Protein AF-A0A933N335-F1 (afdb_monomer_lite)

Secondary structure (DSSP, 8-state):
-EEEEETTTTEEEEE--S--SS-HHHHHHHHHHHHHHHHHHHHHHHHS-TTS-S--SHHHHHHHHHHHHHHHHHHHHHHHHTT--S-HHHHHHHHHHGGGS---HHHHHH--HHHHHHHHHHS-SSSS--

Radius of gyration: 21.89 Å; chains: 1; bounding box: 51×38×56 Å

Foldseek 3Di:
DAWDQDPVVRDIDDDDDPDPVDDSVVRVVVVVVVVVVVVVVVCLCVLPVVVDQPDPDPVSVVVSVVVSVVVLVVLVVLCVVLVQPDDSVVSSVLCVVCVPPPDDPVVSSVDDVVVVVVVVVVVPDDPPDD

Sequence (130 aa):
MIRYYDPERDVILEFLTNNFSLAASTIAHVYKARWQIEIFFKWIKQNLKIKTFLGTSPNAVMTQVWTAMCYYLLLTYIKYQTKYRFSIFYLHRIVQEMLMERISLIDLLNLNEARLAKIRCQEQPLLFQF

Structure (mmCIF, N/CA/C/O backbone):
data_AF-A0A933N335-F1
#
_entry.id   AF-A0A933N335-F1
#
loop_
_atom_site.group_PDB
_atom_site.id
_atom_site.type_symbol
_atom_site.label_atom_id
_atom_site.label_alt_id
_atom_site.label_comp_id
_atom_site.label_asym_id
_atom_site.label_entity_id
_atom_site.label_seq_id
_atom_site.pdbx_PDB_ins_code
_atom_site.Cartn_x
_atom_site.Cartn_y
_atom_site.Cartn_z
_atom_site.occupancy
_atom_site.B_iso_or_equiv
_atom_site.auth_seq_id
_atom_site.auth_comp_id
_atom_site.auth_asym_id
_atom_site.auth_atom_id
_atom_site.pdbx_PDB_model_num
ATOM 1 N N . MET A 1 1 ? 20.950 -2.544 -21.440 1.00 79.06 1 MET A N 1
ATOM 2 C CA . MET A 1 1 ? 19.759 -1.720 -21.729 1.00 79.06 1 MET A CA 1
ATOM 3 C C . MET A 1 1 ? 18.783 -2.570 -22.517 1.00 79.06 1 MET A C 1
ATOM 5 O O . MET A 1 1 ? 19.210 -3.202 -23.473 1.00 79.06 1 MET A O 1
ATOM 9 N N . ILE A 1 2 ? 17.530 -2.660 -22.082 1.00 84.75 2 ILE A N 1
ATOM 10 C CA . ILE A 1 2 ? 16.498 -3.493 -22.709 1.00 84.75 2 ILE A CA 1
ATOM 11 C C . ILE A 1 2 ? 15.275 -2.620 -22.980 1.00 84.75 2 ILE A C 1
ATOM 13 O O . ILE A 1 2 ? 14.865 -1.849 -22.114 1.00 84.75 2 ILE A O 1
ATOM 17 N N . ARG A 1 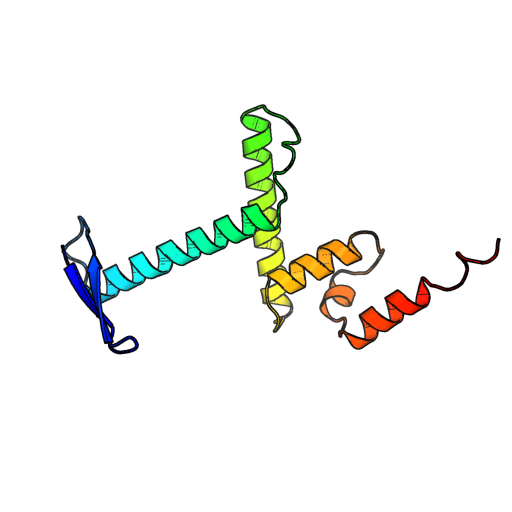3 ? 14.721 -2.732 -24.189 1.00 87.19 3 ARG A N 1
ATOM 18 C CA . ARG A 1 3 ? 13.530 -1.999 -24.623 1.00 87.19 3 ARG A CA 1
ATOM 19 C C . ARG A 1 3 ? 12.324 -2.923 -24.592 1.00 87.19 3 ARG A C 1
ATOM 21 O O . ARG A 1 3 ? 12.405 -4.055 -25.064 1.00 87.19 3 ARG A O 1
ATOM 28 N N . TYR A 1 4 ? 11.223 -2.433 -24.052 1.00 86.88 4 TYR A N 1
ATOM 29 C CA . TYR A 1 4 ? 9.943 -3.121 -24.029 1.00 86.88 4 TYR A CA 1
ATOM 30 C C . TYR A 1 4 ? 8.879 -2.190 -24.602 1.00 86.88 4 TYR A C 1
ATOM 32 O O . TYR A 1 4 ? 8.731 -1.062 -24.138 1.00 86.88 4 TYR A O 1
ATOM 40 N N . TYR A 1 5 ? 8.161 -2.655 -25.619 1.00 87.56 5 TYR A N 1
ATOM 41 C CA . TYR A 1 5 ? 7.009 -1.943 -26.159 1.00 87.56 5 TYR A CA 1
ATOM 42 C C . TYR A 1 5 ? 5.768 -2.337 -25.360 1.00 87.56 5 TYR A C 1
ATOM 44 O O . TYR A 1 5 ? 5.463 -3.525 -25.251 1.00 87.56 5 TYR A O 1
ATOM 52 N N . ASP A 1 6 ? 5.088 -1.349 -24.781 1.00 84.75 6 ASP A N 1
ATOM 53 C CA . ASP A 1 6 ? 3.836 -1.551 -24.059 1.00 84.75 6 ASP A CA 1
ATOM 54 C C . ASP A 1 6 ? 2.645 -1.279 -25.001 1.00 84.75 6 ASP A C 1
ATOM 56 O O . ASP A 1 6 ? 2.355 -0.109 -25.274 1.00 84.75 6 ASP A O 1
ATOM 60 N N . PRO A 1 7 ? 1.949 -2.320 -25.503 1.00 82.12 7 PRO A N 1
ATOM 61 C CA . PRO A 1 7 ? 0.862 -2.158 -26.468 1.00 82.12 7 PRO A CA 1
ATOM 62 C C . PRO A 1 7 ? -0.384 -1.484 -25.878 1.00 82.12 7 PRO A C 1
ATOM 64 O O . PRO A 1 7 ? -1.205 -0.971 -26.629 1.00 82.12 7 PRO A O 1
ATOM 67 N N . GLU A 1 8 ? -0.548 -1.457 -24.550 1.00 83.88 8 GLU A N 1
ATOM 68 C CA . GLU A 1 8 ? -1.702 -0.803 -23.913 1.00 83.88 8 GLU A CA 1
ATOM 69 C C . GLU A 1 8 ? -1.560 0.720 -23.866 1.00 83.88 8 GLU A C 1
ATOM 71 O O . GLU A 1 8 ? -2.551 1.449 -23.835 1.00 83.88 8 GLU A O 1
ATOM 76 N N . ARG A 1 9 ? -0.319 1.205 -23.799 1.00 81.12 9 ARG A N 1
ATOM 77 C CA . ARG A 1 9 ? 0.004 2.623 -23.599 1.00 81.12 9 ARG A CA 1
ATOM 78 C C . ARG A 1 9 ? 0.654 3.266 -24.816 1.00 81.12 9 ARG A C 1
ATOM 80 O O . ARG A 1 9 ? 0.883 4.469 -24.782 1.00 81.12 9 ARG A O 1
ATOM 87 N N . ASP A 1 10 ? 0.954 2.466 -25.836 1.00 85.94 10 ASP A N 1
ATOM 88 C CA . ASP A 1 10 ? 1.665 2.855 -27.053 1.00 85.94 10 ASP A CA 1
ATOM 89 C C . ASP A 1 10 ? 2.973 3.614 -26.762 1.00 85.94 10 ASP A C 1
ATOM 91 O O . ASP A 1 10 ? 3.302 4.632 -27.367 1.00 85.94 10 ASP A O 1
ATOM 95 N N . VAL A 1 11 ? 3.727 3.130 -25.767 1.00 89.50 11 VAL A N 1
ATOM 96 C CA . VAL A 1 11 ? 5.011 3.715 -25.354 1.00 89.50 11 VAL A CA 1
ATOM 97 C C . VAL A 1 11 ? 6.112 2.666 -25.324 1.00 89.50 11 VAL A C 1
ATOM 99 O O . VAL A 1 11 ? 5.910 1.511 -24.945 1.00 89.50 11 VAL A O 1
ATOM 102 N N . ILE A 1 12 ? 7.319 3.097 -25.687 1.00 87.25 12 ILE A N 1
ATOM 103 C CA . ILE A 1 12 ? 8.532 2.290 -25.574 1.00 87.25 12 ILE A CA 1
ATOM 104 C C . ILE A 1 12 ? 9.178 2.601 -24.226 1.00 87.25 12 ILE A C 1
ATOM 106 O O . ILE A 1 12 ? 9.574 3.733 -23.953 1.00 87.25 12 ILE A O 1
ATOM 110 N N . LEU A 1 13 ? 9.286 1.584 -23.377 1.00 88.12 13 LEU A N 1
ATOM 111 C CA . LEU A 1 13 ? 9.931 1.662 -22.075 1.00 88.12 13 LEU A CA 1
ATOM 112 C C . LEU A 1 13 ? 11.362 1.138 -22.182 1.00 88.12 13 LEU A C 1
ATOM 114 O O . LEU A 1 13 ? 11.601 0.036 -22.682 1.00 88.12 13 LEU A O 1
ATOM 118 N N . GLU A 1 14 ? 12.318 1.915 -21.684 1.00 89.19 14 GLU A N 1
ATOM 119 C CA . GLU A 1 14 ? 13.728 1.533 -21.648 1.00 89.19 14 GLU A CA 1
ATOM 120 C C . GLU A 1 14 ? 14.158 1.236 -20.208 1.00 89.19 14 GLU A C 1
ATOM 122 O O . GLU A 1 14 ? 14.005 2.063 -19.308 1.00 89.19 14 GLU A O 1
ATOM 127 N N . PHE A 1 15 ? 14.709 0.043 -19.985 1.00 88.12 15 PHE A N 1
ATOM 128 C CA . PHE A 1 15 ? 15.148 -0.423 -18.672 1.00 88.12 15 PHE A CA 1
ATOM 129 C C . PHE A 1 15 ? 16.648 -0.724 -18.658 1.00 88.12 15 PHE A C 1
ATOM 131 O O . PHE A 1 15 ? 17.218 -1.279 -19.607 1.00 88.12 15 PHE A O 1
ATOM 138 N N . LEU A 1 16 ? 17.297 -0.398 -17.541 1.00 88.56 16 LEU A N 1
ATOM 139 C CA . LEU A 1 16 ? 18.698 -0.722 -17.293 1.00 88.56 16 LEU A CA 1
ATOM 140 C C . LEU A 1 16 ? 18.787 -1.897 -16.316 1.00 88.56 16 LEU A C 1
ATOM 142 O O . LEU A 1 16 ? 18.491 -1.746 -15.142 1.00 88.56 16 LEU A O 1
ATOM 146 N N . THR A 1 17 ? 19.209 -3.065 -16.788 1.00 86.56 17 THR A N 1
ATOM 147 C CA . THR A 1 17 ? 19.362 -4.266 -15.956 1.00 86.56 17 THR A CA 1
ATOM 148 C C . THR A 1 17 ? 20.727 -4.899 -16.190 1.00 86.56 17 THR A C 1
ATOM 150 O O . THR A 1 17 ? 21.254 -4.838 -17.301 1.00 86.56 17 THR A O 1
ATOM 153 N N . ASN A 1 18 ? 21.272 -5.516 -15.140 1.00 89.88 18 ASN A N 1
ATOM 154 C CA . ASN A 1 18 ? 22.492 -6.328 -15.198 1.00 89.88 18 ASN A CA 1
ATOM 155 C C . ASN A 1 18 ? 22.197 -7.774 -15.623 1.00 89.88 18 ASN A C 1
ATOM 157 O O . ASN A 1 18 ? 23.104 -8.516 -15.986 1.00 89.88 18 ASN A O 1
ATOM 161 N N . ASN A 1 19 ? 20.929 -8.184 -15.554 1.00 83.75 19 ASN A N 1
ATOM 162 C CA . ASN A 1 19 ? 20.487 -9.508 -15.954 1.00 83.75 19 ASN A CA 1
ATOM 163 C C . ASN A 1 19 ? 19.880 -9.442 -17.363 1.00 83.75 19 ASN A C 1
ATOM 165 O O . ASN A 1 19 ? 18.801 -8.875 -17.544 1.00 83.75 19 ASN A O 1
ATOM 169 N N . PHE A 1 20 ? 20.594 -10.029 -18.326 1.00 83.69 20 PHE A N 1
ATOM 170 C CA . PHE A 1 20 ? 20.219 -10.099 -19.741 1.00 83.69 20 PHE A CA 1
ATOM 171 C C . PHE A 1 20 ? 19.659 -11.464 -20.166 1.00 83.69 20 PHE A C 1
ATOM 173 O O . PHE A 1 20 ? 19.284 -11.622 -21.323 1.00 83.69 20 PHE A O 1
ATOM 180 N N . SER A 1 21 ? 19.609 -12.455 -19.267 1.00 87.25 21 SER A N 1
ATOM 181 C CA . SER A 1 21 ? 19.033 -13.771 -19.578 1.00 87.25 21 SER A CA 1
ATOM 182 C C . SER A 1 21 ? 17.507 -13.780 -19.482 1.00 87.25 21 SER A C 1
ATOM 184 O O . SER A 1 21 ? 16.852 -14.631 -20.078 1.00 87.25 21 SER A O 1
ATOM 186 N N . LEU A 1 22 ? 16.932 -12.826 -18.747 1.00 85.19 22 LEU A N 1
ATOM 187 C CA . LEU A 1 22 ? 15.489 -12.652 -18.620 1.00 85.19 22 LEU A CA 1
ATOM 188 C C . LEU A 1 22 ? 14.898 -11.913 -19.827 1.00 85.19 22 LEU A C 1
ATOM 190 O O . LEU A 1 22 ? 15.494 -10.980 -20.365 1.00 85.19 22 LEU A O 1
ATOM 194 N N . ALA A 1 23 ? 13.675 -12.288 -20.204 1.00 88.56 23 ALA A N 1
ATOM 195 C CA . ALA A 1 23 ? 12.936 -11.612 -21.262 1.00 88.56 23 ALA A CA 1
ATOM 196 C C . ALA A 1 23 ? 12.625 -10.149 -20.896 1.00 88.56 23 ALA A C 1
ATOM 198 O O . ALA A 1 23 ? 12.388 -9.809 -19.732 1.00 88.56 23 ALA A O 1
ATOM 199 N N . ALA A 1 24 ? 12.553 -9.285 -21.914 1.00 86.06 24 ALA A N 1
ATOM 200 C CA . ALA A 1 24 ? 12.243 -7.864 -21.749 1.00 86.06 24 ALA A CA 1
ATOM 201 C C . ALA A 1 24 ? 10.908 -7.620 -21.026 1.00 86.06 24 ALA A C 1
ATOM 203 O O . ALA A 1 24 ? 10.819 -6.725 -20.185 1.00 86.06 24 ALA A O 1
ATOM 204 N N . SER A 1 25 ? 9.901 -8.457 -21.293 1.00 87.50 25 SER A N 1
ATOM 205 C CA . SER A 1 25 ? 8.612 -8.433 -20.597 1.00 87.50 25 SER A CA 1
ATOM 206 C C . SER A 1 25 ? 8.766 -8.725 -19.105 1.00 87.50 25 SER A C 1
ATOM 208 O O . SER A 1 25 ? 8.252 -7.981 -18.274 1.00 87.50 25 SER A O 1
ATOM 210 N N . THR A 1 26 ? 9.529 -9.755 -18.731 1.00 89.44 26 THR A N 1
ATOM 211 C CA . THR A 1 26 ? 9.799 -10.097 -17.327 1.00 89.44 26 THR A CA 1
ATOM 212 C C . THR A 1 26 ? 10.485 -8.947 -16.599 1.00 89.44 26 THR A C 1
ATOM 214 O O . THR A 1 26 ? 10.085 -8.597 -15.490 1.00 89.44 26 THR A O 1
ATOM 217 N N . ILE A 1 27 ? 11.472 -8.308 -17.228 1.00 89.50 27 ILE A N 1
ATOM 218 C CA . ILE A 1 27 ? 12.152 -7.142 -16.655 1.00 89.50 27 ILE A CA 1
ATOM 219 C C . ILE A 1 27 ? 11.166 -5.983 -16.480 1.00 89.50 27 ILE A C 1
ATOM 221 O O . ILE A 1 27 ? 11.113 -5.397 -15.400 1.00 89.50 27 ILE A O 1
ATOM 225 N N . ALA A 1 28 ? 10.323 -5.702 -17.477 1.00 88.75 28 ALA A N 1
ATOM 226 C CA . ALA A 1 28 ? 9.277 -4.687 -17.367 1.00 88.75 28 ALA A CA 1
ATOM 227 C C . ALA A 1 28 ? 8.309 -4.979 -16.201 1.00 88.75 28 ALA A C 1
ATOM 229 O O . ALA A 1 28 ? 7.978 -4.078 -15.426 1.00 88.75 28 ALA A O 1
ATOM 230 N N . HIS A 1 29 ? 7.916 -6.241 -16.002 1.00 87.94 29 HIS A N 1
ATOM 231 C CA . HIS A 1 29 ? 7.088 -6.660 -14.866 1.00 87.94 29 HIS A CA 1
ATOM 232 C C . HIS A 1 29 ? 7.791 -6.484 -13.515 1.00 87.94 29 HIS A C 1
ATOM 234 O O . HIS A 1 29 ? 7.164 -6.011 -12.567 1.00 87.94 29 HIS A O 1
ATOM 240 N N . VAL A 1 30 ? 9.085 -6.798 -13.412 1.00 89.00 30 VAL A N 1
ATOM 241 C CA . VAL A 1 30 ? 9.879 -6.559 -12.192 1.00 89.00 30 VAL A CA 1
ATOM 242 C C . VAL A 1 30 ? 9.941 -5.065 -11.878 1.00 89.00 30 VAL A C 1
ATOM 244 O O . VAL A 1 30 ? 9.694 -4.652 -10.743 1.00 89.00 30 VAL A O 1
ATOM 247 N N . TYR A 1 31 ? 10.184 -4.231 -12.891 1.00 87.50 31 TYR A N 1
ATOM 248 C CA . TYR A 1 31 ? 10.146 -2.780 -12.734 1.00 87.50 31 TYR A CA 1
ATOM 249 C C . TYR A 1 31 ? 8.758 -2.279 -12.318 1.00 87.50 31 TYR A C 1
ATOM 251 O O . TYR A 1 31 ? 8.670 -1.405 -11.459 1.00 87.50 31 TYR A O 1
ATOM 259 N N . LYS A 1 32 ? 7.672 -2.865 -12.833 1.00 86.44 32 LYS A N 1
ATOM 260 C CA . LYS A 1 32 ? 6.296 -2.567 -12.400 1.00 86.44 32 LYS A CA 1
ATOM 261 C C . LYS A 1 32 ? 6.043 -2.981 -10.944 1.00 86.44 32 LYS A C 1
ATOM 263 O O . LYS A 1 32 ? 5.414 -2.234 -10.200 1.00 86.44 32 LYS A O 1
ATOM 268 N N . ALA A 1 33 ? 6.560 -4.127 -10.503 1.00 87.88 33 ALA A N 1
ATOM 269 C CA . ALA A 1 33 ? 6.454 -4.573 -9.112 1.00 87.88 33 ALA A CA 1
ATOM 270 C C . ALA A 1 33 ? 7.221 -3.652 -8.147 1.00 87.88 33 ALA A C 1
ATOM 272 O O . ALA A 1 33 ? 6.741 -3.365 -7.052 1.00 87.88 33 ALA A O 1
ATOM 273 N N . ARG A 1 34 ? 8.364 -3.101 -8.572 1.00 88.50 34 ARG A N 1
ATOM 274 C CA . ARG A 1 34 ? 9.128 -2.114 -7.792 1.00 88.50 34 ARG A CA 1
ATOM 275 C C . ARG A 1 34 ? 8.286 -0.884 -7.425 1.00 88.50 34 ARG A C 1
ATOM 277 O O . ARG A 1 34 ? 8.371 -0.400 -6.301 1.00 88.50 34 ARG A O 1
ATOM 284 N N . TRP A 1 35 ? 7.428 -0.418 -8.334 1.00 86.75 35 TRP A N 1
ATOM 285 C CA . TRP A 1 35 ? 6.505 0.692 -8.062 1.00 86.75 35 TRP A CA 1
ATOM 286 C C . TRP A 1 35 ? 5.458 0.347 -6.996 1.00 86.75 35 TRP A C 1
ATOM 288 O O . TRP A 1 35 ? 5.076 1.215 -6.214 1.00 86.75 35 TRP A O 1
ATOM 298 N N . GLN A 1 36 ? 5.014 -0.911 -6.907 1.00 85.56 36 GLN A N 1
ATOM 299 C CA . GLN A 1 36 ? 4.073 -1.331 -5.859 1.00 85.56 36 GLN A CA 1
ATOM 300 C C . GLN A 1 36 ? 4.677 -1.169 -4.459 1.00 85.56 36 GLN A C 1
ATOM 302 O O . GLN A 1 36 ? 3.989 -0.741 -3.534 1.00 85.56 36 GLN A O 1
ATOM 307 N N . ILE A 1 37 ? 5.981 -1.429 -4.319 1.00 86.31 37 ILE A N 1
ATOM 308 C CA . ILE A 1 37 ? 6.717 -1.215 -3.067 1.00 86.31 37 ILE A CA 1
ATOM 309 C C . ILE A 1 37 ? 6.755 0.279 -2.708 1.00 86.31 37 ILE A C 1
ATOM 311 O O . ILE A 1 37 ? 6.555 0.644 -1.550 1.00 86.31 37 ILE A O 1
ATOM 315 N N . GLU A 1 38 ? 6.949 1.170 -3.685 1.00 86.31 38 GLU A N 1
ATOM 316 C CA . GLU A 1 38 ? 6.901 2.618 -3.441 1.00 86.31 38 GLU A CA 1
ATOM 317 C C . GLU A 1 38 ? 5.514 3.086 -2.992 1.00 86.31 38 GLU A C 1
ATOM 319 O O . GLU A 1 38 ? 5.408 3.884 -2.059 1.00 86.31 38 GLU A O 1
ATOM 324 N N . ILE A 1 39 ? 4.446 2.569 -3.608 1.00 84.44 39 ILE A N 1
ATOM 325 C CA . ILE A 1 39 ? 3.062 2.863 -3.211 1.00 84.44 39 ILE A CA 1
ATOM 326 C C . ILE A 1 39 ? 2.803 2.366 -1.783 1.00 84.44 39 ILE A C 1
ATOM 328 O O . ILE A 1 39 ? 2.207 3.092 -0.986 1.00 84.44 39 ILE A O 1
ATOM 332 N N . PHE A 1 40 ? 3.303 1.181 -1.431 1.00 83.69 40 PHE A N 1
ATOM 333 C CA . PHE A 1 40 ? 3.242 0.640 -0.074 1.00 83.69 40 PHE A CA 1
ATOM 334 C C . PHE A 1 40 ? 3.940 1.556 0.943 1.00 83.69 40 PHE A C 1
ATOM 336 O O . PHE A 1 40 ? 3.323 1.970 1.926 1.00 83.69 40 PHE A O 1
ATOM 343 N N . PHE A 1 41 ? 5.185 1.969 0.688 1.00 82.38 41 PHE A N 1
ATOM 344 C CA . PHE A 1 41 ? 5.894 2.881 1.592 1.00 82.38 41 PHE A CA 1
ATOM 345 C C . PHE A 1 41 ? 5.288 4.285 1.624 1.00 82.38 41 PHE A C 1
ATOM 347 O O . PHE A 1 41 ? 5.319 4.948 2.663 1.00 82.38 41 PHE A O 1
ATOM 354 N N . LYS A 1 42 ? 4.715 4.760 0.514 1.00 84.50 42 LYS A N 1
ATOM 355 C CA . LYS A 1 42 ? 3.941 6.005 0.478 1.00 84.50 42 LYS A CA 1
ATOM 356 C C . LYS A 1 42 ? 2.720 5.897 1.387 1.00 84.50 42 LYS A C 1
ATOM 358 O O . LYS A 1 42 ? 2.492 6.803 2.183 1.00 84.50 42 LYS A O 1
ATOM 363 N N . TRP A 1 43 ? 1.989 4.787 1.320 1.00 81.56 43 TRP A N 1
ATOM 364 C CA . TRP A 1 43 ? 0.843 4.528 2.186 1.00 81.56 43 TRP A CA 1
ATOM 365 C C . TRP A 1 43 ? 1.256 4.460 3.660 1.00 81.56 43 TRP A C 1
ATOM 367 O O . TRP A 1 43 ? 0.636 5.132 4.482 1.00 81.56 43 TRP A O 1
ATOM 377 N N . ILE A 1 44 ? 2.334 3.741 3.996 1.00 79.44 44 ILE A N 1
ATOM 378 C CA . ILE A 1 44 ? 2.870 3.673 5.366 1.00 79.44 44 ILE A CA 1
ATOM 379 C C . ILE A 1 44 ? 3.161 5.073 5.899 1.00 79.44 44 ILE A C 1
ATOM 381 O O . ILE A 1 44 ? 2.643 5.443 6.946 1.00 79.44 44 ILE A O 1
ATOM 385 N N . LYS A 1 45 ? 3.921 5.880 5.152 1.00 77.75 45 LYS A N 1
ATOM 386 C CA . LYS A 1 45 ? 4.294 7.239 5.572 1.00 77.75 45 LYS A CA 1
ATOM 387 C C . LYS A 1 45 ? 3.096 8.188 5.698 1.00 77.75 45 LYS A C 1
ATOM 389 O O . LYS A 1 45 ? 3.162 9.144 6.463 1.00 77.75 45 LYS A O 1
ATOM 394 N N . GLN A 1 46 ? 2.027 7.964 4.932 1.00 76.06 46 GLN A N 1
ATOM 395 C CA . GLN A 1 46 ? 0.816 8.788 4.986 1.00 76.06 46 GLN A CA 1
ATOM 396 C C . GLN A 1 46 ? -0.108 8.419 6.152 1.00 76.06 46 GLN A C 1
ATOM 398 O O . GLN A 1 46 ? -0.661 9.316 6.787 1.00 76.06 46 GLN A O 1
ATOM 403 N N . ASN A 1 47 ? -0.290 7.124 6.421 1.00 71.62 47 ASN A N 1
ATOM 404 C CA . ASN A 1 47 ? -1.269 6.632 7.397 1.00 71.62 47 ASN A CA 1
ATOM 405 C C . ASN A 1 47 ? -0.661 6.495 8.795 1.00 71.62 47 ASN A C 1
ATOM 407 O O . ASN A 1 47 ? -1.288 6.864 9.784 1.00 71.62 47 ASN A O 1
ATOM 411 N N . LEU A 1 48 ? 0.598 6.066 8.891 1.00 66.19 48 LEU A N 1
ATOM 412 C CA . LEU A 1 48 ? 1.369 6.261 10.108 1.00 66.19 48 LEU A CA 1
ATOM 413 C C . LEU A 1 48 ? 1.934 7.670 10.034 1.00 66.19 48 LEU A C 1
ATOM 415 O O . LEU A 1 48 ? 2.960 7.901 9.399 1.00 66.19 48 LEU A O 1
ATOM 419 N N . LYS A 1 49 ? 1.243 8.633 10.654 1.00 59.72 49 LYS A N 1
ATOM 420 C CA . LYS A 1 49 ? 1.808 9.958 10.920 1.00 59.72 49 LYS A CA 1
ATOM 421 C C . LYS A 1 49 ? 3.064 9.780 11.781 1.00 59.72 49 LYS A C 1
ATOM 423 O O . LYS A 1 49 ? 3.023 9.993 12.987 1.00 59.72 49 LYS A O 1
ATOM 428 N N . ILE A 1 50 ? 4.206 9.497 11.162 1.00 57.06 50 ILE A N 1
ATOM 429 C CA . ILE A 1 50 ? 5.536 9.724 11.738 1.00 57.06 50 ILE A CA 1
ATOM 430 C C . ILE A 1 50 ? 5.766 11.248 11.724 1.00 57.06 50 ILE A C 1
ATOM 432 O O . ILE A 1 50 ? 6.704 11.760 11.128 1.00 57.06 50 ILE A O 1
ATOM 436 N N . LYS A 1 51 ? 4.818 12.017 12.276 1.00 50.94 51 LYS A N 1
ATOM 437 C CA . LYS A 1 51 ? 4.933 13.471 12.445 1.00 50.94 51 LYS A CA 1
ATOM 438 C C 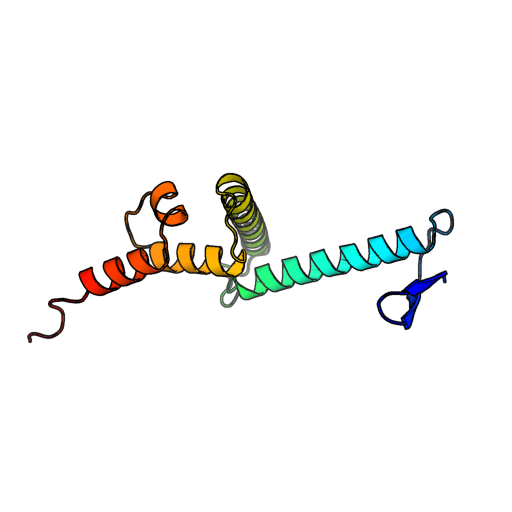. LYS A 1 51 ? 5.685 13.807 13.729 1.00 50.94 51 LYS A C 1
ATOM 440 O O . LYS A 1 51 ? 6.283 14.869 13.820 1.00 50.94 51 LYS A O 1
ATOM 445 N N . THR A 1 52 ? 5.699 12.881 14.677 1.00 55.16 52 THR A N 1
ATOM 446 C CA . THR A 1 52 ? 6.452 12.961 15.922 1.00 55.16 52 THR A CA 1
ATOM 447 C C . THR A 1 52 ? 7.002 11.573 16.193 1.00 55.16 52 THR A C 1
ATOM 449 O O . THR A 1 52 ? 6.259 10.635 16.474 1.00 55.16 52 THR A O 1
ATOM 452 N N . PHE A 1 53 ? 8.315 11.416 16.048 1.00 60.75 53 PHE A N 1
ATOM 453 C CA . PHE A 1 53 ? 8.985 10.217 16.521 1.00 60.75 53 PHE A CA 1
ATOM 454 C C . PHE A 1 53 ? 8.704 10.090 18.023 1.00 60.75 53 PHE A C 1
ATOM 456 O O . PHE A 1 53 ? 9.051 10.988 18.784 1.00 60.75 53 PHE A O 1
ATOM 463 N N . LEU A 1 54 ? 8.084 8.986 18.457 1.00 62.88 54 LEU A N 1
ATOM 464 C CA . LEU A 1 54 ? 7.872 8.695 19.888 1.00 62.88 54 LEU A CA 1
ATOM 465 C C . LEU A 1 54 ? 9.202 8.597 20.665 1.00 62.88 54 LEU A C 1
ATOM 467 O O . LEU A 1 54 ? 9.216 8.657 21.887 1.00 62.88 54 LEU A O 1
ATOM 471 N N . GLY A 1 55 ? 10.320 8.463 19.947 1.00 66.25 55 GLY A N 1
ATOM 472 C CA . GLY A 1 55 ? 11.680 8.594 20.449 1.00 66.25 55 GLY A CA 1
ATOM 473 C C . GLY A 1 55 ? 12.647 8.766 19.279 1.00 66.25 55 GLY A C 1
ATOM 474 O O . GLY A 1 55 ? 12.421 8.217 18.203 1.00 66.25 55 GLY A O 1
ATOM 475 N N . THR A 1 56 ? 13.719 9.530 19.473 1.00 73.69 56 THR A N 1
ATOM 476 C CA . THR A 1 56 ? 14.737 9.820 18.444 1.00 73.69 56 THR A CA 1
ATOM 477 C C . THR A 1 56 ? 15.829 8.752 18.350 1.00 73.69 56 THR A C 1
ATOM 479 O O . THR A 1 56 ? 16.739 8.872 17.533 1.00 73.69 56 THR A O 1
ATOM 482 N N . SER A 1 57 ? 15.766 7.701 19.176 1.00 86.25 57 SER A N 1
ATOM 483 C CA . SER A 1 57 ? 16.765 6.635 19.157 1.00 86.25 57 SER A CA 1
ATOM 484 C C . SER A 1 57 ? 16.584 5.717 17.936 1.00 86.25 57 SER A C 1
ATOM 486 O O . SER A 1 57 ? 15.447 5.442 17.536 1.00 86.25 57 SER A O 1
ATOM 488 N N . PRO A 1 58 ? 17.674 5.170 17.362 1.00 84.00 58 PRO A N 1
ATOM 489 C CA . PRO A 1 58 ? 17.594 4.244 16.228 1.00 84.00 58 PRO A CA 1
ATOM 490 C C . PRO A 1 58 ? 16.682 3.040 16.501 1.00 84.00 58 PRO A C 1
ATOM 492 O O . PRO A 1 58 ? 15.916 2.621 15.635 1.00 84.00 58 PRO A O 1
ATOM 495 N N . ASN A 1 59 ? 16.704 2.530 17.735 1.00 85.88 59 ASN A N 1
ATOM 496 C CA . ASN A 1 59 ? 15.862 1.413 18.161 1.00 85.88 59 ASN A CA 1
ATOM 497 C C . ASN A 1 59 ? 14.377 1.794 18.211 1.00 85.88 59 ASN A C 1
ATOM 499 O O . ASN A 1 59 ? 13.535 1.000 17.801 1.00 85.88 59 ASN A O 1
ATOM 503 N N . ALA A 1 60 ? 14.041 3.008 18.665 1.00 82.38 60 ALA A N 1
ATOM 504 C CA . ALA A 1 60 ? 12.659 3.485 18.668 1.00 82.38 60 ALA A CA 1
ATOM 505 C C . ALA A 1 60 ? 12.107 3.604 17.240 1.00 82.38 60 ALA A C 1
ATOM 507 O O . ALA A 1 60 ? 10.975 3.193 16.982 1.00 82.38 60 ALA A O 1
ATOM 508 N N . VAL A 1 61 ? 12.924 4.095 16.304 1.00 81.69 61 VAL A N 1
ATOM 509 C CA . VAL A 1 61 ? 12.567 4.162 14.880 1.00 81.69 61 VAL A CA 1
ATOM 510 C C . VAL A 1 61 ? 12.384 2.759 14.301 1.00 81.69 61 VAL A C 1
ATOM 512 O O . VAL A 1 61 ? 11.379 2.496 13.643 1.00 81.69 61 VAL A O 1
ATOM 515 N N . MET A 1 62 ? 13.305 1.834 14.584 1.00 85.12 62 MET A N 1
ATOM 516 C CA . MET A 1 62 ? 13.214 0.451 14.111 1.00 85.12 62 MET A CA 1
ATOM 517 C C . MET A 1 62 ? 11.911 -0.208 14.587 1.00 85.12 62 MET A C 1
ATOM 519 O O . MET A 1 62 ? 11.156 -0.744 13.777 1.00 85.12 62 MET A O 1
ATOM 523 N N . THR A 1 63 ? 11.584 -0.099 15.876 1.00 86.56 63 THR A N 1
ATOM 524 C CA . THR A 1 63 ? 10.337 -0.637 16.439 1.00 86.56 63 THR A CA 1
ATOM 525 C C . THR A 1 63 ? 9.096 -0.015 15.800 1.00 86.56 63 THR A C 1
ATOM 527 O O . THR A 1 63 ? 8.137 -0.727 15.517 1.00 86.56 63 THR A O 1
ATOM 530 N N . GLN A 1 64 ? 9.096 1.291 15.513 1.00 80.38 64 GLN A N 1
ATOM 531 C CA . GLN A 1 64 ? 7.977 1.941 14.817 1.00 80.38 64 GLN A CA 1
ATOM 532 C C . GLN A 1 64 ? 7.758 1.362 13.416 1.00 80.38 64 GLN A C 1
ATOM 534 O O . GLN A 1 64 ? 6.615 1.126 13.024 1.00 80.38 64 GLN A O 1
ATOM 539 N N . VAL A 1 65 ? 8.838 1.096 12.677 1.00 83.19 65 VAL A N 1
ATOM 540 C CA . VAL A 1 65 ? 8.760 0.479 11.346 1.00 83.19 65 VAL A CA 1
ATOM 541 C C . VAL A 1 65 ? 8.234 -0.956 11.441 1.00 83.19 65 VAL A C 1
ATOM 543 O O . VAL A 1 65 ? 7.347 -1.324 10.674 1.00 83.19 65 VAL A O 1
ATOM 546 N N . TRP A 1 66 ? 8.694 -1.753 12.409 1.00 87.19 66 TRP A N 1
ATOM 547 C CA . TRP A 1 66 ? 8.159 -3.102 12.633 1.00 87.19 66 TRP A CA 1
ATOM 548 C C . TRP A 1 66 ? 6.668 -3.091 12.971 1.00 87.19 66 TRP A C 1
ATOM 550 O O . TRP A 1 66 ? 5.892 -3.807 12.338 1.00 87.19 66 TRP A O 1
ATOM 560 N N . THR A 1 67 ? 6.236 -2.226 13.888 1.00 86.06 67 THR A N 1
ATOM 561 C CA . THR A 1 67 ? 4.818 -2.082 14.246 1.00 86.06 67 THR A CA 1
ATOM 562 C C . THR A 1 67 ? 3.973 -1.635 13.051 1.00 86.06 67 THR A C 1
ATOM 564 O O . THR A 1 67 ? 2.887 -2.171 12.836 1.00 86.06 67 THR A O 1
ATOM 567 N N . ALA A 1 68 ? 4.475 -0.713 12.224 1.00 84.38 68 ALA A N 1
ATOM 568 C CA . ALA A 1 68 ? 3.824 -0.285 10.986 1.00 84.38 68 ALA A CA 1
ATOM 569 C C . ALA A 1 68 ? 3.609 -1.440 9.997 1.00 84.38 68 ALA A C 1
ATOM 571 O O . ALA A 1 68 ? 2.526 -1.576 9.420 1.00 84.38 68 ALA A O 1
ATOM 572 N N . MET A 1 69 ? 4.632 -2.277 9.811 1.00 87.19 69 MET A N 1
ATOM 573 C CA . MET A 1 69 ? 4.554 -3.449 8.940 1.00 87.19 69 MET A CA 1
ATOM 574 C C . MET A 1 69 ? 3.554 -4.478 9.478 1.00 87.19 69 MET A C 1
ATOM 576 O O . MET A 1 69 ? 2.701 -4.944 8.722 1.00 87.19 69 MET A O 1
ATOM 580 N N . CYS A 1 70 ? 3.592 -4.771 10.782 1.00 90.25 70 CYS A N 1
ATOM 581 C CA . CYS A 1 70 ? 2.628 -5.660 11.437 1.00 90.25 70 CYS A CA 1
ATOM 582 C C . CYS A 1 70 ? 1.189 -5.148 11.295 1.00 90.25 70 CYS A C 1
ATOM 584 O O . CYS A 1 70 ? 0.287 -5.917 10.961 1.00 90.25 70 CYS A O 1
ATOM 586 N N . TYR A 1 71 ? 0.972 -3.844 11.490 1.00 87.69 71 TYR A N 1
ATOM 587 C CA . TYR A 1 71 ? -0.336 -3.215 11.329 1.00 87.69 71 TYR A CA 1
ATOM 588 C C . TYR A 1 71 ? -0.878 -3.371 9.903 1.00 87.69 71 TYR A C 1
ATOM 590 O O . TYR A 1 71 ? -2.019 -3.793 9.720 1.00 87.69 71 TYR A O 1
ATOM 598 N N . TYR A 1 72 ? -0.063 -3.085 8.883 1.00 86.94 72 TYR A N 1
ATOM 599 C CA . TYR A 1 72 ? -0.476 -3.246 7.488 1.00 86.94 72 TYR A CA 1
ATOM 600 C C . TYR A 1 72 ? -0.794 -4.703 7.133 1.00 86.94 72 TYR A C 1
ATOM 602 O O . TYR A 1 72 ? -1.780 -4.969 6.436 1.00 86.94 72 TYR A O 1
ATOM 610 N N . LEU A 1 73 ? 0.022 -5.647 7.613 1.00 88.94 73 LEU A N 1
ATOM 611 C CA . LEU A 1 73 ? -0.213 -7.073 7.409 1.00 88.94 73 LEU A CA 1
ATOM 612 C C . LEU A 1 73 ? -1.563 -7.483 7.998 1.00 88.94 73 LEU A C 1
ATOM 614 O O . LEU A 1 73 ? -2.363 -8.108 7.305 1.00 88.94 73 LEU A O 1
ATOM 618 N N . LEU A 1 74 ? -1.845 -7.075 9.237 1.00 88.06 74 LEU A N 1
ATOM 619 C CA . LEU A 1 74 ? -3.117 -7.356 9.895 1.00 88.06 74 LEU A CA 1
ATOM 620 C C . LEU A 1 74 ? -4.293 -6.757 9.115 1.00 88.06 74 LEU A C 1
ATOM 622 O O . LEU A 1 74 ? -5.286 -7.437 8.875 1.00 88.06 74 LEU A O 1
ATOM 626 N N . LEU A 1 75 ? -4.165 -5.511 8.660 1.00 85.88 75 LEU A N 1
ATOM 627 C CA . LEU A 1 75 ? -5.189 -4.818 7.882 1.00 85.88 75 LEU A CA 1
ATOM 628 C C . LEU A 1 75 ? -5.501 -5.541 6.562 1.00 85.88 75 LEU A C 1
ATOM 630 O O . LEU A 1 75 ? -6.660 -5.700 6.172 1.00 85.88 75 LEU A O 1
ATOM 634 N N . THR A 1 76 ? -4.455 -6.010 5.886 1.00 86.50 76 THR A N 1
ATOM 635 C CA . THR A 1 76 ? -4.561 -6.757 4.628 1.00 86.50 76 THR A CA 1
ATOM 636 C C . THR A 1 76 ? -5.152 -8.143 4.859 1.00 86.50 76 THR A C 1
ATOM 638 O O . THR A 1 76 ? -6.015 -8.574 4.096 1.00 86.50 76 THR A O 1
ATOM 641 N N . TYR A 1 77 ? -4.749 -8.818 5.936 1.00 87.00 77 TYR A N 1
ATOM 642 C CA . TYR A 1 77 ? -5.308 -10.104 6.342 1.00 87.00 77 TYR A CA 1
ATOM 643 C C . TYR A 1 77 ? -6.799 -9.991 6.667 1.00 87.00 77 TYR A C 1
ATOM 645 O O . TYR A 1 77 ? -7.602 -10.780 6.177 1.00 87.00 77 TYR A O 1
ATOM 653 N N . ILE A 1 78 ? -7.194 -8.958 7.411 1.00 83.56 78 ILE A N 1
ATOM 654 C CA . ILE A 1 78 ? -8.596 -8.659 7.700 1.00 83.56 78 ILE A CA 1
ATOM 655 C C . ILE A 1 78 ? -9.379 -8.458 6.401 1.00 83.56 78 ILE A C 1
ATOM 657 O O . ILE A 1 78 ? -10.402 -9.109 6.205 1.00 83.56 78 ILE A O 1
ATOM 661 N N . LYS A 1 79 ? -8.876 -7.616 5.489 1.00 83.50 79 LYS A N 1
ATOM 662 C CA . LYS A 1 79 ? -9.496 -7.391 4.176 1.00 83.50 79 LYS A CA 1
ATOM 663 C C . LYS A 1 79 ? -9.663 -8.692 3.384 1.00 83.50 79 LYS A C 1
ATOM 665 O O . LYS A 1 79 ? -10.689 -8.875 2.726 1.00 83.50 79 LYS A O 1
ATOM 670 N N . TYR A 1 80 ? -8.660 -9.567 3.427 1.00 84.50 80 TYR A N 1
ATOM 671 C CA . TYR A 1 80 ? -8.687 -10.866 2.761 1.00 84.50 80 TYR A CA 1
ATOM 672 C C . TYR A 1 80 ? -9.775 -11.776 3.347 1.00 84.50 80 TYR A C 1
ATOM 674 O O . TYR A 1 80 ? -10.597 -12.303 2.597 1.00 84.50 80 TYR A O 1
ATOM 682 N N . GLN A 1 81 ? -9.844 -11.886 4.677 1.00 81.69 81 GLN A N 1
ATOM 683 C CA . GLN A 1 81 ? -10.812 -12.740 5.371 1.00 81.69 81 GLN A CA 1
ATOM 684 C C . GLN A 1 81 ? -12.261 -12.290 5.160 1.00 81.69 81 GLN A C 1
ATOM 686 O O . GLN A 1 81 ? -13.134 -13.119 4.912 1.00 81.69 81 GLN A O 1
ATOM 691 N N . THR A 1 82 ? -12.536 -10.985 5.207 1.00 75.31 82 THR A N 1
ATOM 692 C CA . THR A 1 82 ? -13.902 -10.456 5.040 1.00 75.31 82 THR A CA 1
ATOM 693 C C . THR A 1 82 ? -14.300 -10.202 3.592 1.00 75.31 82 THR A C 1
ATOM 695 O O . THR A 1 82 ? -15.412 -9.741 3.340 1.00 75.31 82 THR A O 1
ATOM 698 N N . LYS A 1 83 ? -13.424 -10.512 2.620 1.00 74.94 83 LYS A N 1
ATOM 699 C CA . LYS A 1 83 ? -13.629 -10.228 1.186 1.00 74.94 83 LYS A CA 1
ATOM 700 C C . LYS A 1 83 ? -14.084 -8.784 0.950 1.00 74.94 83 LYS A C 1
ATOM 702 O O . LYS A 1 83 ? -14.949 -8.505 0.115 1.00 74.94 83 LYS A O 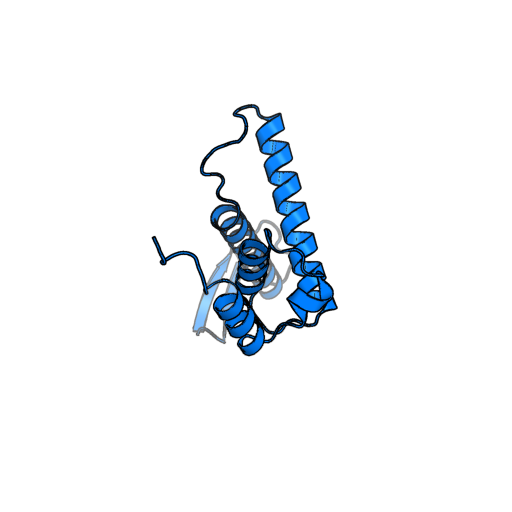1
ATOM 707 N N . TYR A 1 84 ? -13.514 -7.864 1.722 1.00 73.25 84 TYR A N 1
ATOM 708 C CA . TYR A 1 84 ? -13.976 -6.489 1.769 1.00 73.25 84 TYR A CA 1
ATOM 709 C C . TYR A 1 84 ? -13.728 -5.794 0.426 1.00 73.25 84 TYR A C 1
ATOM 711 O O . TYR A 1 84 ? -12.596 -5.734 -0.065 1.00 73.25 84 TYR A O 1
ATOM 719 N N . ARG A 1 85 ? -14.801 -5.278 -0.184 1.00 72.38 85 ARG A N 1
ATOM 720 C CA . ARG A 1 85 ? -14.772 -4.736 -1.554 1.00 72.38 85 ARG A CA 1
ATOM 721 C C . ARG A 1 85 ? -14.098 -3.368 -1.660 1.00 72.38 85 ARG A C 1
ATOM 723 O O . ARG A 1 85 ? -13.657 -3.001 -2.745 1.00 72.38 85 ARG A O 1
ATOM 730 N N . PHE A 1 86 ? -13.998 -2.621 -0.563 1.00 77.88 86 PHE A N 1
ATOM 731 C CA . PHE A 1 86 ? -13.450 -1.266 -0.594 1.00 77.88 86 PHE A CA 1
ATOM 732 C C . PHE A 1 86 ? -11.916 -1.233 -0.436 1.00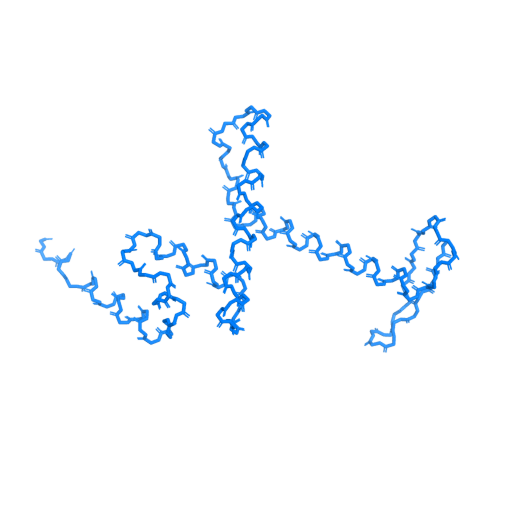 77.88 86 PHE A C 1
ATOM 734 O O . PHE A 1 86 ? -11.229 -2.236 -0.194 1.00 77.88 86 PHE A O 1
ATOM 741 N N . SER A 1 87 ? -11.345 -0.043 -0.632 1.00 82.62 87 SER A N 1
ATOM 742 C CA . SER A 1 87 ? -9.901 0.187 -0.538 1.00 82.62 87 SER A CA 1
ATOM 743 C C . SER A 1 87 ? -9.371 -0.046 0.884 1.00 82.62 87 SER A C 1
ATOM 745 O O . SER A 1 87 ? -10.062 0.207 1.867 1.00 82.62 87 SER A O 1
ATOM 747 N N . ILE A 1 88 ? -8.105 -0.468 0.992 1.00 81.31 88 ILE A N 1
ATOM 748 C CA . ILE A 1 88 ? -7.387 -0.616 2.275 1.00 81.31 88 ILE A CA 1
ATOM 749 C C . ILE A 1 88 ? -7.390 0.710 3.054 1.00 81.31 88 ILE A C 1
ATOM 751 O O . ILE A 1 88 ? -7.530 0.712 4.271 1.00 81.31 88 ILE A O 1
ATOM 755 N N . PHE A 1 89 ? -7.316 1.845 2.355 1.00 80.38 89 PHE A N 1
ATOM 756 C CA . PHE A 1 89 ? -7.395 3.167 2.979 1.00 80.38 89 PHE A CA 1
ATOM 757 C C . PHE A 1 89 ? -8.722 3.406 3.717 1.00 80.38 89 PHE A C 1
ATOM 759 O O . PHE A 1 89 ? -8.730 3.955 4.815 1.00 80.38 89 PHE A O 1
ATOM 766 N N . TYR A 1 90 ? -9.839 2.964 3.139 1.00 79.06 90 TYR A N 1
ATOM 767 C CA . TYR A 1 90 ? -11.153 3.116 3.762 1.00 79.06 90 TYR A CA 1
ATOM 768 C C . TYR A 1 90 ? -11.277 2.228 5.006 1.00 79.06 90 TYR A C 1
ATOM 770 O O . TYR A 1 90 ? -11.724 2.681 6.054 1.00 79.06 90 TYR A O 1
ATOM 778 N N . LEU A 1 91 ? -10.768 0.996 4.925 1.00 80.06 91 LEU A N 1
ATOM 779 C CA . LEU A 1 91 ? -10.726 0.078 6.062 1.00 80.06 91 LEU A CA 1
ATOM 780 C C . LEU A 1 91 ? -9.824 0.604 7.197 1.00 80.06 91 LEU A C 1
ATOM 782 O O . LEU A 1 91 ? -10.209 0.542 8.359 1.00 80.06 91 LEU A O 1
ATOM 786 N N . HIS A 1 92 ? -8.671 1.204 6.874 1.00 81.94 92 HIS A N 1
ATOM 787 C CA . HIS A 1 92 ? -7.839 1.923 7.848 1.00 81.94 92 HIS A CA 1
ATOM 788 C C . HIS A 1 92 ? -8.614 3.046 8.546 1.00 81.94 92 HIS A C 1
ATOM 790 O O . HIS A 1 92 ? -8.556 3.158 9.768 1.00 81.94 92 HIS A O 1
ATOM 796 N N . ARG A 1 93 ? -9.362 3.853 7.783 1.00 81.00 93 ARG A N 1
ATOM 797 C CA . ARG A 1 93 ? -10.151 4.963 8.323 1.00 81.00 93 ARG A CA 1
ATOM 798 C C . ARG A 1 93 ? -11.240 4.488 9.284 1.00 81.00 93 ARG A C 1
ATOM 800 O O . ARG A 1 93 ? -11.340 5.044 10.369 1.00 81.00 93 ARG A O 1
ATOM 807 N N . ILE A 1 94 ? -11.986 3.439 8.931 1.00 78.06 94 ILE A N 1
ATOM 808 C CA . ILE A 1 94 ? -12.984 2.844 9.835 1.00 78.06 94 ILE A CA 1
ATOM 809 C C . ILE A 1 94 ? -12.318 2.377 11.130 1.00 78.06 94 ILE A C 1
ATOM 811 O O . ILE A 1 94 ? -12.795 2.689 12.214 1.00 78.06 94 ILE A O 1
ATOM 815 N N . VAL A 1 95 ? -11.190 1.667 11.033 1.00 80.50 95 VAL A N 1
ATOM 816 C CA . VAL A 1 95 ? -10.455 1.195 12.216 1.00 80.50 95 VAL A CA 1
ATOM 817 C C . VAL A 1 95 ? -9.985 2.360 13.095 1.00 80.50 95 VAL A C 1
ATOM 819 O O . VAL A 1 95 ? -9.997 2.232 14.312 1.00 80.50 95 VAL A O 1
ATOM 822 N N . GLN A 1 96 ? -9.580 3.491 12.508 1.00 80.06 96 GLN A N 1
ATOM 823 C CA . GLN A 1 96 ? -9.205 4.694 13.261 1.00 80.06 96 GLN A CA 1
ATOM 824 C C . GLN A 1 96 ? -10.406 5.356 13.950 1.00 80.06 96 GLN A C 1
ATOM 826 O O . GLN A 1 96 ? -10.286 5.747 15.107 1.00 80.06 96 GLN A O 1
ATOM 831 N N . GLU A 1 97 ? -11.544 5.482 13.263 1.00 76.94 97 GLU A N 1
ATOM 832 C CA . GLU A 1 97 ? -12.755 6.115 13.809 1.00 76.94 97 GLU A CA 1
ATOM 833 C C . GLU A 1 97 ? -13.372 5.276 14.939 1.00 76.94 97 GLU A C 1
ATOM 835 O O . GLU A 1 97 ? -13.786 5.819 15.955 1.00 76.94 97 GLU A O 1
ATOM 840 N N . MET A 1 98 ? -13.341 3.952 14.809 1.00 73.50 98 MET A N 1
ATOM 841 C CA . MET A 1 98 ? -13.942 3.020 15.768 1.00 73.50 98 MET A CA 1
ATOM 842 C C . MET A 1 98 ? -12.964 2.554 16.858 1.00 73.50 98 MET A C 1
ATOM 844 O O . MET A 1 98 ? -13.321 1.714 17.679 1.00 73.50 98 MET A O 1
ATOM 848 N N . LEU A 1 99 ? -11.726 3.065 16.887 1.00 71.94 99 LEU A N 1
ATOM 849 C CA . LEU A 1 99 ? -10.692 2.631 17.839 1.00 71.94 99 LEU A CA 1
ATOM 850 C C . LEU A 1 99 ? -11.110 2.851 19.305 1.00 71.94 99 LEU A C 1
ATOM 852 O O . LEU A 1 99 ? -10.659 2.128 20.191 1.00 71.94 99 LEU A O 1
ATOM 856 N N . MET A 1 100 ? -11.952 3.860 19.545 1.00 72.00 100 MET A N 1
ATOM 857 C CA . MET A 1 100 ? -12.446 4.235 20.873 1.00 72.00 100 MET A CA 1
ATOM 858 C C . MET A 1 100 ? -13.782 3.570 21.235 1.00 72.00 100 MET A C 1
ATOM 860 O O . MET A 1 100 ? -14.191 3.617 22.395 1.00 72.00 100 MET A O 1
ATOM 864 N N . GLU A 1 101 ? -14.457 2.936 20.275 1.00 68.75 101 GLU A N 1
ATOM 865 C CA . GLU A 1 101 ? -15.746 2.285 20.494 1.00 68.75 101 GLU A CA 1
ATOM 866 C C . GLU A 1 101 ? -15.549 0.806 20.867 1.00 68.75 101 GLU A C 1
ATOM 868 O O . GLU A 1 101 ? -14.708 0.099 20.308 1.00 68.75 101 GLU A O 1
ATOM 873 N N . ARG A 1 102 ? -16.343 0.288 21.816 1.00 63.06 102 ARG A N 1
ATOM 874 C CA . ARG A 1 102 ? -16.339 -1.150 22.150 1.00 63.06 102 ARG A CA 1
ATOM 875 C C . ARG A 1 102 ? -17.193 -1.930 21.150 1.00 63.06 102 ARG A C 1
ATOM 877 O O . ARG A 1 102 ? -18.281 -2.389 21.490 1.00 63.06 102 ARG A O 1
ATOM 884 N N . ILE A 1 103 ? -16.701 -2.087 19.927 1.00 67.44 103 ILE A N 1
ATOM 885 C CA . ILE A 1 103 ? -17.360 -2.886 18.886 1.00 67.44 103 ILE A CA 1
ATOM 886 C C . ILE A 1 103 ? -16.508 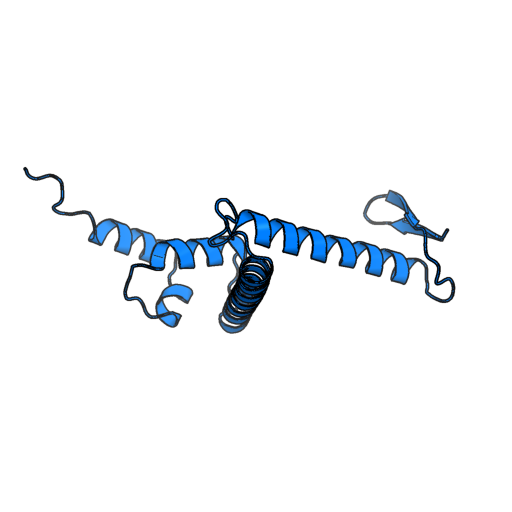-4.116 18.572 1.00 67.44 103 ILE A C 1
ATOM 888 O O . ILE A 1 103 ? -15.277 -4.055 18.543 1.00 67.44 103 ILE A O 1
ATOM 892 N N . SER A 1 104 ? -17.157 -5.262 18.348 1.00 70.31 104 SER A N 1
ATOM 893 C CA . SER A 1 104 ? -16.448 -6.459 17.901 1.00 70.31 104 SER A CA 1
ATOM 894 C C . SER A 1 104 ? -15.891 -6.236 16.488 1.00 70.31 104 SER A C 1
ATOM 896 O O . SER A 1 104 ? -16.553 -5.664 15.625 1.00 70.31 104 SER A O 1
ATOM 898 N N . LEU A 1 105 ? -14.670 -6.704 16.213 1.00 64.81 105 LEU A N 1
ATOM 899 C CA . LEU A 1 105 ? -14.057 -6.542 14.884 1.00 64.81 105 LEU A CA 1
ATOM 900 C C . LEU A 1 105 ? -14.928 -7.128 13.762 1.00 64.81 105 LEU A C 1
ATOM 902 O O . LEU A 1 105 ? -14.944 -6.611 12.650 1.00 64.81 105 LEU A O 1
ATOM 906 N N . ILE A 1 106 ? -15.663 -8.199 14.057 1.00 65.94 106 ILE A N 1
ATOM 907 C CA . ILE A 1 106 ? -16.539 -8.878 13.100 1.00 65.94 106 ILE A CA 1
ATOM 908 C C . ILE A 1 106 ? -17.766 -8.014 12.797 1.00 65.94 106 ILE A C 1
ATOM 910 O O . ILE A 1 106 ? -18.166 -7.918 11.637 1.00 65.94 106 ILE A O 1
ATOM 914 N N . ASP A 1 107 ? -18.329 -7.348 13.807 1.00 66.00 107 ASP A N 1
ATOM 915 C CA . ASP A 1 107 ? -19.413 -6.389 13.605 1.00 66.00 107 ASP A CA 1
ATOM 916 C C . ASP A 1 107 ? -18.914 -5.185 12.810 1.00 66.00 107 ASP A C 1
ATOM 918 O O . ASP A 1 107 ? -19.533 -4.832 11.813 1.00 66.00 107 ASP A O 1
ATOM 922 N N . LEU A 1 108 ? -17.747 -4.635 13.160 1.00 66.88 108 LEU A N 1
ATOM 923 C CA . LEU A 1 108 ? -17.124 -3.505 12.467 1.00 66.88 108 LEU A CA 1
ATOM 924 C C . LEU A 1 108 ? -16.933 -3.752 10.966 1.00 66.88 108 LEU A C 1
ATOM 926 O O . LEU A 1 108 ? -17.196 -2.877 10.145 1.00 66.88 108 LEU A O 1
ATOM 930 N N . LEU A 1 109 ? -16.496 -4.953 10.597 1.00 64.31 109 LEU A N 1
ATOM 931 C CA . LEU A 1 109 ? -16.250 -5.315 9.202 1.00 64.31 109 LEU A CA 1
ATOM 932 C C . LEU A 1 109 ? -17.535 -5.646 8.429 1.00 64.31 109 LEU A C 1
ATOM 934 O O . LEU A 1 109 ? -17.546 -5.538 7.203 1.00 64.31 109 LEU A O 1
ATOM 938 N N . ASN A 1 110 ? -18.605 -6.024 9.135 1.00 63.78 110 ASN A N 1
ATOM 939 C CA . ASN A 1 110 ? -19.943 -6.242 8.579 1.00 63.78 110 ASN A CA 1
ATOM 940 C C . ASN A 1 110 ? -20.818 -4.972 8.582 1.00 63.78 110 ASN A C 1
ATOM 942 O O . ASN A 1 110 ? -21.943 -5.003 8.072 1.00 63.78 110 ASN A O 1
ATOM 946 N N . LEU A 1 111 ? -20.348 -3.852 9.148 1.00 58.31 111 LEU A N 1
ATOM 947 C CA . LEU A 1 111 ? -21.082 -2.587 9.133 1.00 58.31 111 LEU A CA 1
ATOM 948 C C . LEU A 1 111 ? -21.161 -2.040 7.699 1.00 58.31 111 LEU A C 1
ATOM 950 O O . LEU A 1 111 ? -20.172 -1.649 7.084 1.00 58.31 111 LEU A O 1
ATOM 954 N N . ASN A 1 112 ? -22.386 -1.990 7.178 1.00 55.56 112 ASN A N 1
ATOM 955 C CA . ASN A 1 112 ? -22.749 -1.205 6.002 1.00 55.56 112 ASN A CA 1
ATOM 956 C C . ASN A 1 112 ? -22.789 0.292 6.384 1.00 55.56 112 ASN A C 1
ATOM 958 O O . ASN A 1 112 ? -23.155 0.604 7.521 1.00 55.56 112 ASN A O 1
ATOM 962 N N . GLU A 1 113 ? -22.483 1.217 5.462 1.00 56.53 113 GLU A N 1
ATOM 963 C CA . GLU A 1 113 ? -22.424 2.671 5.743 1.00 56.53 113 GLU A CA 1
ATOM 964 C C . GLU A 1 113 ? -23.688 3.198 6.453 1.00 56.53 113 GLU A C 1
ATOM 966 O O . GLU A 1 113 ? -23.613 4.050 7.339 1.00 56.53 113 GLU A O 1
ATOM 971 N N . ALA A 1 114 ? -24.851 2.613 6.153 1.00 56.19 114 ALA A N 1
ATOM 972 C CA . ALA A 1 114 ? -26.128 2.945 6.786 1.00 56.19 114 ALA A CA 1
ATOM 973 C C . ALA A 1 114 ? -26.184 2.676 8.308 1.00 56.19 114 ALA A C 1
ATOM 975 O O . ALA A 1 114 ? -26.953 3.324 9.018 1.00 56.19 114 ALA A O 1
ATOM 976 N N . ARG A 1 115 ? -25.395 1.727 8.836 1.00 54.56 115 ARG A N 1
ATOM 977 C CA . ARG A 1 115 ? -25.315 1.443 10.283 1.00 54.56 115 ARG A CA 1
ATOM 978 C C . ARG A 1 115 ? -24.282 2.330 10.986 1.00 54.56 115 ARG A C 1
ATOM 980 O O . ARG A 1 115 ? -24.544 2.728 12.115 1.00 54.56 115 ARG A O 1
ATOM 987 N N . LEU A 1 116 ? -23.200 2.727 10.307 1.00 57.81 116 LEU A N 1
ATOM 988 C CA . LEU A 1 116 ? -22.243 3.728 10.811 1.00 57.81 116 LEU A CA 1
ATOM 989 C C . LEU A 1 116 ? -22.909 5.101 10.991 1.00 57.81 116 LEU A C 1
ATOM 991 O O . LEU A 1 116 ? -22.727 5.755 12.015 1.00 57.81 116 LEU A O 1
ATOM 995 N N . ALA A 1 117 ? -23.763 5.502 10.044 1.00 58.69 117 ALA A N 1
ATOM 996 C CA . ALA A 1 117 ? -24.570 6.716 10.172 1.00 58.69 117 ALA A CA 1
ATOM 997 C C . ALA A 1 117 ? -25.536 6.662 11.374 1.00 58.69 117 ALA A C 1
ATOM 999 O O . ALA A 1 117 ? -25.749 7.673 12.040 1.00 58.69 117 ALA A O 1
ATOM 1000 N N . LYS A 1 118 ? -26.084 5.479 11.690 1.00 57.72 118 LYS A N 1
ATOM 1001 C CA . LYS A 1 118 ? -26.949 5.277 12.86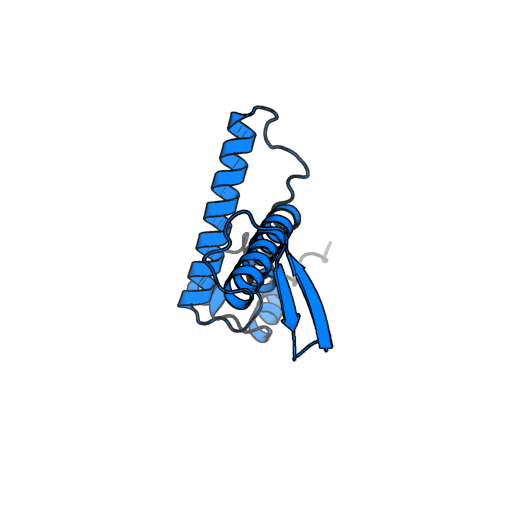4 1.00 57.72 118 LYS A CA 1
ATOM 1002 C C . LYS A 1 118 ? -26.192 5.368 14.189 1.00 57.72 118 LYS A C 1
ATOM 1004 O O . LYS A 1 118 ? -26.703 6.017 15.093 1.00 57.72 118 LYS A O 1
ATOM 1009 N N . ILE A 1 119 ? -25.000 4.775 14.294 1.00 58.97 119 ILE A N 1
ATOM 1010 C CA . ILE A 1 119 ? -24.159 4.868 15.503 1.00 58.97 119 ILE A CA 1
ATOM 1011 C C . ILE A 1 119 ? -23.773 6.332 15.760 1.00 58.97 119 ILE A C 1
ATOM 1013 O O . ILE A 1 119 ? -23.988 6.836 16.859 1.00 58.97 119 ILE A O 1
ATOM 1017 N N . ARG A 1 120 ? -23.366 7.067 14.713 1.00 54.94 120 ARG A N 1
ATOM 1018 C CA . ARG A 1 120 ? -23.078 8.510 14.791 1.00 54.94 120 ARG A CA 1
ATOM 1019 C C . ARG A 1 120 ? -24.272 9.342 15.286 1.00 54.94 120 ARG A C 1
ATOM 1021 O O . ARG A 1 120 ? -24.078 10.295 16.033 1.00 54.94 120 ARG A O 1
ATOM 1028 N N . CYS A 1 121 ? -25.499 9.004 14.881 1.00 50.12 121 CYS A N 1
ATOM 1029 C CA . CYS A 1 121 ? -26.708 9.671 15.379 1.00 50.12 121 CYS A CA 1
ATOM 1030 C C . CYS A 1 121 ? -27.057 9.300 16.827 1.00 50.12 121 CYS A C 1
ATOM 1032 O O . CYS A 1 121 ? -27.733 10.074 17.500 1.00 50.12 121 CYS A O 1
ATOM 1034 N N . GLN A 1 122 ? -26.627 8.134 17.309 1.00 52.09 122 GLN A N 1
ATOM 1035 C CA . GLN A 1 122 ? -26.974 7.645 18.641 1.00 52.09 122 GLN A CA 1
ATOM 1036 C C . GLN A 1 122 ? -26.097 8.263 19.744 1.00 52.09 122 GLN A C 1
ATOM 1038 O O . GLN A 1 122 ? -26.558 8.382 20.874 1.00 52.09 122 GLN A O 1
ATOM 1043 N N . GLU A 1 123 ? -24.894 8.741 19.408 1.00 50.38 123 GLU A N 1
ATOM 1044 C CA . GLU A 1 123 ? -24.015 9.489 20.324 1.00 50.38 123 GLU A CA 1
ATOM 1045 C C . GLU A 1 123 ? -24.293 11.009 20.374 1.00 50.38 123 GLU A C 1
ATOM 1047 O O . GLU A 1 123 ? -23.683 11.716 21.173 1.00 50.38 123 GLU A O 1
ATOM 1052 N N . GLN A 1 124 ? -25.223 11.535 19.560 1.00 52.81 124 GLN A N 1
ATOM 1053 C CA . GLN A 1 124 ? -25.586 12.966 19.534 1.00 52.81 124 GLN A CA 1
ATOM 1054 C C . GLN A 1 124 ? -26.990 13.333 20.065 1.00 52.81 124 GLN A C 1
ATOM 1056 O O . GLN A 1 124 ? -27.639 14.222 19.510 1.00 52.81 124 GLN A O 1
ATOM 1061 N N . PRO A 1 125 ? -27.455 12.789 21.199 1.00 46.44 125 PRO A N 1
ATOM 1062 C CA . PRO A 1 125 ? -28.348 13.560 22.051 1.00 46.44 125 PRO A CA 1
ATOM 1063 C C . PRO A 1 125 ? -27.695 13.769 23.422 1.00 46.44 125 PRO A C 1
ATOM 1065 O O . PRO A 1 125 ? -27.309 12.801 24.064 1.00 46.44 125 PRO A O 1
ATOM 1068 N N . LEU A 1 126 ? -27.644 15.029 23.878 1.00 49.56 126 LEU A N 1
ATOM 1069 C CA . LEU A 1 126 ? -27.414 15.501 25.265 1.00 49.56 126 LEU A CA 1
ATOM 1070 C C . LEU A 1 126 ? -26.119 16.282 25.595 1.00 49.56 126 LEU A C 1
ATOM 1072 O O . LEU A 1 126 ? -25.942 16.636 26.754 1.00 49.56 126 LEU A O 1
ATOM 1076 N N . LEU A 1 127 ? -25.261 16.667 24.638 1.00 49.44 127 LEU A N 1
ATOM 1077 C CA . LEU A 1 127 ? -24.113 17.567 24.924 1.00 49.44 127 LEU A CA 1
ATOM 1078 C C . LEU A 1 127 ? -24.327 19.058 24.577 1.00 49.44 127 LEU A C 1
ATOM 1080 O O . LEU A 1 127 ? -23.360 19.805 24.486 1.00 49.44 127 LEU A O 1
ATOM 1084 N N . PHE A 1 128 ? -25.579 19.509 24.422 1.00 46.16 128 PHE A N 1
ATOM 1085 C CA . PHE A 1 128 ? -25.921 20.934 24.229 1.00 46.16 128 PHE A CA 1
ATOM 1086 C C . PHE A 1 128 ? -27.196 21.362 24.981 1.00 46.16 128 PHE A C 1
ATOM 1088 O O . PHE A 1 128 ? -28.060 22.044 24.435 1.00 46.16 128 PHE A O 1
ATOM 1095 N N . GLN A 1 129 ? -27.330 20.951 26.241 1.00 44.16 129 GLN A N 1
ATOM 1096 C CA . GLN A 1 129 ? -28.312 21.529 27.164 1.00 44.16 129 GLN A CA 1
ATOM 1097 C C . GLN A 1 129 ? -27.638 21.934 28.477 1.00 44.16 129 GLN A C 1
ATOM 1099 O O . GLN A 1 129 ? -27.965 21.380 29.514 1.00 44.16 129 GLN A O 1
ATOM 1104 N N . PHE A 1 130 ? -26.694 22.876 28.409 1.00 46.16 130 PHE A N 1
ATOM 1105 C CA . PHE A 1 130 ? -26.396 23.870 29.449 1.00 46.16 130 PHE A CA 1
ATOM 1106 C C . PHE A 1 130 ? -25.765 25.091 28.779 1.00 46.16 130 PHE A C 1
ATOM 1108 O O . PHE A 1 130 ? -24.915 24.881 27.882 1.00 46.16 130 PHE A O 1
#

pLDDT: mean 76.09, std 12.99, range [44.16, 90.25]